Protein AF-A0A497J4L1-F1 (afdb_monomer_lite)

Foldseek 3Di:
DVVVCVVPVDDPVVVVVVVVVCVVVVNDDDDDPQDDDPDLVSLCPPCVLNVVLVVLLVLLVQLVCLVPPDDCDPPSVVSNVVSVVCLQQAQLQLLVLLLVPVDPVPDDPVRSRVRRRVSSVVVLVVQLVVQCPPPVHNDPVSSSVSSSVSSNVSNSSSSVVNVVVSNVSVD

pLDDT: mean 86.36, std 11.54, range [53.62, 97.81]

Radius of gyration: 21.19 Å; chains: 1; bounding box: 48×37×60 Å

Sequence (171 aa):
MERVRSRYKAEVEDIVEVIKSLEAEGKIDLCPPPINVSSYFQYLRLGSENGWFYLLTGMVLGTLLSIYMLPDFLPWVLIRWILGFVFVLYLPGFVIVEALFPERKELSGIERLALSLGLSLAIVPLLGLVLNYTPWGIRLTPVTITLSLTTLIIGLVATYRKYKVALMRTV

Secondary structure (DSSP, 8-state):
-HHHHHHH---HHHHHHHHHHHHHTTS---PPPP---SSHHHHHT-HHHHHHHHHHHHHHHHHHHHHHTS-SSTTHHHHHHHHHHHHHHTHHHHHHHHHH--STTSS-HHHHHHHHHHHHHHHHHHHHHHHHTSTT-S-HHHHHHHHHHHHHHHHHHHHHHHHHHHHHTT-

Structure (mmCIF, N/CA/C/O backbone):
data_AF-A0A497J4L1-F1
#
_entry.id   AF-A0A497J4L1-F1
#
loop_
_atom_site.group_PDB
_atom_site.id
_atom_site.type_symbol
_atom_site.label_atom_id
_atom_site.label_alt_id
_atom_site.label_comp_id
_atom_site.label_asym_id
_atom_site.label_entity_id
_atom_site.label_seq_id
_atom_site.pdbx_PDB_ins_code
_atom_site.Cartn_x
_atom_site.Cartn_y
_atom_site.Cartn_z
_atom_site.occupancy
_atom_site.B_iso_or_equiv
_atom_site.auth_seq_id
_atom_site.auth_comp_id
_atom_site.auth_asym_id
_atom_site.auth_atom_id
_atom_site.pdbx_PDB_model_num
ATOM 1 N N . MET A 1 1 ? -19.779 13.153 27.400 1.00 54.94 1 MET A N 1
ATOM 2 C CA . MET A 1 1 ? -18.997 14.134 28.184 1.00 54.94 1 MET A CA 1
ATOM 3 C C . MET A 1 1 ? -19.895 15.101 28.956 1.00 54.94 1 MET A C 1
ATOM 5 O O . MET A 1 1 ? -19.848 15.084 30.179 1.00 54.94 1 MET A O 1
ATOM 9 N N . GLU A 1 2 ? -20.776 15.871 28.303 1.00 56.50 2 GLU A N 1
ATOM 10 C CA . GLU A 1 2 ? -21.599 16.900 28.983 1.00 56.50 2 GLU A CA 1
ATOM 11 C C . GLU A 1 2 ? -22.529 16.363 30.084 1.00 56.50 2 GLU A C 1
ATOM 13 O O . GLU A 1 2 ? -22.620 16.962 31.153 1.00 56.50 2 GLU A O 1
ATOM 18 N N . ARG A 1 3 ? -23.141 15.187 29.885 1.00 58.78 3 ARG A N 1
ATOM 19 C CA . ARG A 1 3 ? -24.010 14.551 30.898 1.00 58.78 3 ARG A CA 1
ATOM 20 C C . ARG A 1 3 ? -23.272 14.080 32.161 1.00 58.78 3 ARG A C 1
ATOM 22 O O . ARG A 1 3 ? -23.886 14.001 33.217 1.00 58.78 3 ARG A O 1
ATOM 29 N N . VAL A 1 4 ? -21.979 13.756 32.067 1.00 60.31 4 VAL A N 1
ATOM 30 C CA . VAL A 1 4 ? -21.165 13.301 33.216 1.00 60.31 4 VAL A CA 1
ATOM 31 C C . VAL A 1 4 ? -20.563 14.504 33.942 1.00 60.31 4 VAL A C 1
ATOM 33 O O . VAL A 1 4 ? -20.621 14.578 35.168 1.00 60.31 4 VAL A O 1
ATOM 36 N N . ARG A 1 5 ? -20.101 15.503 33.177 1.00 53.62 5 ARG A N 1
ATOM 37 C CA . ARG A 1 5 ? -19.576 16.778 33.683 1.00 53.62 5 ARG A CA 1
ATOM 38 C C . ARG A 1 5 ? -20.578 17.505 34.583 1.00 53.62 5 ARG A C 1
ATOM 40 O O . ARG A 1 5 ? -20.208 17.970 35.655 1.00 53.62 5 ARG A O 1
ATOM 47 N N . SER A 1 6 ? -21.856 17.553 34.191 1.00 60.00 6 SER A N 1
ATOM 48 C CA . SER A 1 6 ? -22.896 18.208 35.002 1.00 60.00 6 SER A CA 1
ATOM 49 C C . SER A 1 6 ? -23.233 17.438 36.286 1.00 60.00 6 SER A C 1
ATOM 51 O O . SER A 1 6 ? -23.713 18.042 37.242 1.00 60.00 6 SER A O 1
ATOM 53 N N . ARG A 1 7 ? -23.005 16.118 36.309 1.00 60.50 7 ARG A N 1
ATOM 54 C CA . ARG A 1 7 ? -23.395 15.237 37.418 1.00 60.50 7 ARG A CA 1
ATOM 55 C C . ARG A 1 7 ? -22.315 15.113 38.493 1.00 60.50 7 ARG A C 1
ATOM 57 O O . ARG A 1 7 ? -22.664 14.922 39.651 1.00 60.50 7 ARG A O 1
ATOM 64 N N . TYR A 1 8 ? -21.041 15.255 38.122 1.00 63.22 8 TYR A N 1
ATOM 65 C CA . TYR A 1 8 ? -19.903 15.078 39.034 1.00 63.22 8 TYR A CA 1
ATOM 66 C C . TYR A 1 8 ? -19.008 16.315 39.210 1.00 63.22 8 TYR A C 1
ATOM 68 O O . TYR A 1 8 ? -18.099 16.260 40.028 1.00 63.22 8 TYR A O 1
ATOM 76 N N . LYS A 1 9 ? -19.249 17.431 38.493 1.00 62.34 9 LYS A N 1
ATOM 77 C CA . LYS A 1 9 ? -18.414 18.657 38.549 1.00 62.34 9 LYS A CA 1
ATOM 78 C C . LYS A 1 9 ? -16.900 18.401 38.372 1.00 62.34 9 LYS A C 1
ATOM 80 O O . LYS A 1 9 ? -16.092 19.204 38.817 1.00 62.34 9 LYS A O 1
ATOM 85 N N . ALA A 1 10 ? -16.524 17.304 37.723 1.00 63.09 10 ALA A N 1
ATOM 86 C CA . ALA A 1 10 ? -15.130 16.963 37.466 1.00 63.09 10 ALA A CA 1
ATOM 87 C C . ALA A 1 10 ? -14.586 17.753 36.267 1.00 63.09 10 ALA A C 1
ATOM 89 O O . ALA A 1 10 ? -15.338 18.063 35.326 1.00 63.09 10 ALA A O 1
ATOM 90 N N . GLU A 1 11 ? -13.292 18.072 36.295 1.00 73.88 11 GLU A N 1
ATOM 91 C CA . GLU A 1 11 ? -12.612 18.652 35.142 1.00 73.88 11 GLU A CA 1
ATOM 92 C C . GLU A 1 11 ? -12.505 17.622 34.012 1.00 73.88 11 GLU A C 1
ATOM 94 O O . GLU A 1 11 ? -12.622 16.410 34.205 1.00 73.88 11 GLU A O 1
ATOM 99 N N . VAL A 1 12 ? -12.365 18.109 32.778 1.00 68.44 12 VAL A N 1
ATOM 100 C CA . VAL A 1 12 ? -12.345 17.232 31.596 1.00 68.44 12 VAL A CA 1
ATOM 101 C C . VAL A 1 12 ? -11.139 16.288 31.645 1.00 68.44 12 VAL A C 1
ATOM 103 O O . VAL A 1 12 ? -11.255 15.154 31.186 1.00 68.44 12 VAL A O 1
ATOM 106 N N . GLU A 1 13 ? -10.027 16.719 32.242 1.00 73.81 13 GLU A N 1
ATOM 107 C CA . GLU A 1 13 ? -8.826 15.901 32.433 1.00 73.81 13 GLU A CA 1
ATOM 108 C C . GLU A 1 13 ? -9.054 14.732 33.393 1.00 73.81 13 GLU A C 1
ATOM 110 O O . GLU A 1 13 ? -8.779 13.598 33.001 1.00 73.81 13 GLU A O 1
ATOM 115 N N . ASP A 1 14 ? -9.685 14.960 34.549 1.00 77.00 14 ASP A N 1
ATOM 116 C CA . ASP A 1 14 ? -10.025 13.889 35.500 1.00 77.00 14 ASP A CA 1
ATOM 117 C C . ASP A 1 14 ? -10.918 12.820 34.852 1.00 77.00 14 ASP A C 1
ATOM 119 O O . ASP A 1 14 ? -10.740 11.616 35.041 1.00 77.00 14 ASP A O 1
ATOM 123 N N . ILE A 1 15 ? -11.887 13.249 34.034 1.00 76.88 15 ILE A N 1
ATOM 124 C CA . ILE A 1 15 ? -12.789 12.334 33.322 1.00 76.88 15 ILE A CA 1
ATOM 125 C C . ILE A 1 15 ? -12.016 11.514 32.283 1.00 76.88 15 ILE A C 1
ATOM 127 O O . ILE A 1 15 ? -12.288 10.325 32.116 1.00 76.88 15 ILE A O 1
ATOM 131 N N . VAL A 1 16 ? -11.066 12.125 31.573 1.00 77.88 16 VAL A N 1
ATOM 132 C CA . VAL A 1 16 ? -10.242 11.427 30.577 1.00 77.88 16 VAL A CA 1
ATOM 133 C C . VAL A 1 16 ? -9.310 10.423 31.250 1.00 77.88 16 VAL A C 1
ATOM 135 O O . VAL A 1 16 ? -9.138 9.324 30.725 1.00 77.88 16 VAL A O 1
ATOM 138 N N . GLU A 1 17 ? -8.743 10.759 32.405 1.00 81.38 17 GLU A N 1
ATOM 139 C CA . GLU A 1 17 ? -7.867 9.862 33.158 1.00 81.38 17 GLU A CA 1
ATOM 140 C C . GLU A 1 17 ? -8.629 8.648 33.704 1.00 81.38 17 GLU A C 1
ATOM 142 O O . GLU A 1 17 ? -8.186 7.514 33.521 1.00 81.38 17 GLU A O 1
ATOM 147 N N . VAL A 1 18 ? -9.833 8.858 34.246 1.00 81.25 18 VAL A N 1
ATOM 148 C CA . VAL A 1 18 ? -10.712 7.769 34.707 1.00 81.25 18 VAL A CA 1
ATOM 149 C C . VAL A 1 18 ? -11.191 6.895 33.548 1.00 81.25 18 VAL A C 1
ATOM 151 O O . VAL A 1 18 ? -11.265 5.676 33.670 1.00 81.25 18 VAL A O 1
ATOM 154 N N . ILE A 1 19 ? -11.511 7.483 32.395 1.00 81.06 19 ILE A N 1
ATOM 155 C CA . ILE A 1 19 ? -11.880 6.695 31.212 1.00 81.06 19 ILE A CA 1
ATOM 156 C C . ILE A 1 19 ? -10.686 5.857 30.734 1.00 81.06 19 ILE A C 1
ATOM 158 O O . ILE A 1 19 ? -10.859 4.683 30.418 1.00 81.06 19 ILE A O 1
ATOM 162 N N . LYS A 1 20 ? -9.473 6.419 30.721 1.00 78.31 20 LYS A N 1
ATOM 163 C CA . LYS A 1 20 ? -8.263 5.676 30.343 1.00 78.31 20 LYS A CA 1
ATOM 164 C C . LYS A 1 20 ? -7.951 4.539 31.314 1.00 78.31 20 LYS A C 1
ATOM 166 O O . LYS A 1 20 ? -7.581 3.462 30.856 1.00 78.31 20 LYS A O 1
ATOM 171 N N . SER A 1 21 ? -8.110 4.747 32.623 1.00 80.06 21 SER A N 1
ATOM 172 C CA . SER A 1 21 ? -7.894 3.681 33.609 1.00 80.06 21 SER A CA 1
ATOM 173 C C . SER A 1 21 ? -8.941 2.573 33.484 1.00 80.06 21 SER A C 1
ATOM 175 O O . SER A 1 21 ? -8.592 1.398 33.514 1.00 80.06 21 SER A O 1
ATOM 177 N N . LEU A 1 22 ? -10.206 2.920 33.231 1.00 80.50 22 LEU A N 1
ATOM 178 C CA . LEU A 1 22 ? -11.274 1.943 33.008 1.00 80.50 22 LEU A CA 1
ATOM 179 C C . LEU A 1 22 ? -11.121 1.164 31.689 1.00 80.50 22 LEU A C 1
ATOM 181 O O . LEU A 1 22 ? -11.496 -0.009 31.641 1.00 80.50 22 LEU A O 1
ATOM 185 N N . GLU A 1 23 ? -10.581 1.785 30.633 1.00 77.88 23 GLU A N 1
ATOM 186 C CA . GLU A 1 23 ? -10.217 1.085 29.390 1.00 77.88 23 GLU A CA 1
ATOM 187 C C . GLU A 1 23 ? -9.026 0.143 29.628 1.00 77.88 23 GLU A C 1
ATOM 189 O O . GLU A 1 23 ? -9.068 -1.011 29.208 1.00 77.88 23 GLU A O 1
ATOM 194 N N . ALA A 1 24 ? -8.004 0.584 30.373 1.00 77.69 24 ALA A N 1
ATOM 195 C CA . ALA A 1 24 ? -6.857 -0.252 30.740 1.00 77.69 24 ALA A CA 1
ATOM 196 C C . ALA A 1 24 ? -7.248 -1.453 31.625 1.00 77.69 24 ALA A C 1
ATOM 198 O O . ALA A 1 24 ? -6.661 -2.527 31.505 1.00 77.69 24 ALA A O 1
ATOM 199 N N . GLU A 1 25 ? -8.264 -1.296 32.477 1.00 83.06 25 GLU A N 1
ATOM 200 C CA . GLU A 1 25 ? -8.858 -2.372 33.283 1.00 83.06 25 GLU A CA 1
ATOM 201 C C . GLU A 1 25 ? -9.803 -3.293 32.483 1.00 83.06 25 GLU A C 1
ATOM 203 O O . GLU A 1 25 ? -10.327 -4.259 33.039 1.00 83.06 25 GLU A O 1
ATOM 208 N N . GLY A 1 26 ? -10.058 -3.004 31.200 1.00 76.38 26 GLY A N 1
ATOM 209 C CA . GLY A 1 26 ? -10.950 -3.788 30.338 1.00 76.38 26 GLY A CA 1
ATOM 210 C C . GLY A 1 26 ? -12.438 -3.679 30.697 1.00 76.38 26 GLY A C 1
ATOM 211 O O . GLY A 1 26 ? -13.239 -4.505 30.265 1.00 76.38 26 GLY A O 1
ATOM 212 N N . LYS A 1 27 ? -12.827 -2.680 31.503 1.00 75.19 27 LYS A N 1
ATOM 213 C CA . LYS A 1 27 ? -14.215 -2.487 31.965 1.00 75.19 27 LYS A CA 1
ATOM 214 C C . LYS A 1 27 ? -15.083 -1.730 30.964 1.00 75.19 27 LYS A C 1
ATOM 216 O O . LYS A 1 27 ? -16.307 -1.840 31.023 1.00 75.19 27 LYS A O 1
ATOM 221 N N . ILE A 1 28 ? -14.470 -0.950 30.076 1.00 74.19 28 ILE A N 1
ATOM 222 C CA . ILE A 1 28 ? -15.152 -0.205 29.016 1.00 74.19 28 ILE A CA 1
ATOM 223 C C . ILE A 1 28 ? -14.398 -0.365 27.698 1.00 74.19 28 ILE A C 1
ATOM 225 O O . ILE A 1 28 ? -13.175 -0.264 27.672 1.00 74.19 28 ILE A O 1
ATOM 229 N N . ASP A 1 29 ? -15.131 -0.574 26.605 1.00 65.62 29 ASP A N 1
ATOM 230 C CA . ASP A 1 29 ? -14.568 -0.538 25.257 1.00 65.62 29 ASP A CA 1
ATOM 231 C C . ASP A 1 29 ? -15.061 0.730 24.554 1.00 65.62 29 ASP A C 1
ATOM 233 O O . ASP A 1 29 ? -16.260 0.925 24.327 1.00 65.62 29 ASP A O 1
ATOM 237 N N . LEU A 1 30 ? -14.140 1.655 24.280 1.00 65.56 30 LEU A N 1
ATOM 238 C CA . LEU A 1 30 ? -14.470 2.902 23.600 1.00 65.56 30 LEU A CA 1
ATOM 239 C C . LEU A 1 30 ? -14.745 2.619 22.121 1.00 65.56 30 LEU A C 1
ATOM 241 O O . LEU A 1 30 ? -13.824 2.540 21.302 1.00 65.56 30 LEU A O 1
ATOM 245 N N . CYS A 1 31 ? -16.025 2.490 21.775 1.00 61.47 31 CYS A N 1
ATOM 246 C CA . CYS A 1 31 ? -16.457 2.449 20.386 1.00 61.47 31 CYS A CA 1
ATOM 247 C C . CYS A 1 31 ? -16.245 3.828 19.734 1.00 61.47 31 CYS A C 1
ATOM 249 O O . CYS A 1 31 ? -16.737 4.834 20.259 1.00 61.47 31 CYS A O 1
ATOM 251 N N . PRO A 1 32 ? -15.549 3.913 18.584 1.00 64.94 32 PRO A N 1
ATOM 252 C CA . PRO A 1 32 ? -15.525 5.143 17.804 1.00 64.94 32 PRO A CA 1
ATOM 253 C C . PRO A 1 32 ? -16.954 5.527 17.385 1.00 64.94 32 PRO A C 1
ATOM 255 O O . PRO A 1 32 ? -17.818 4.651 17.281 1.00 64.94 32 PRO A O 1
ATOM 258 N N . PRO A 1 33 ? -17.225 6.824 17.151 1.00 64.88 33 PRO A N 1
ATOM 259 C CA . PRO A 1 33 ? -18.563 7.288 16.810 1.00 64.88 33 PRO A CA 1
ATOM 260 C C . PRO A 1 33 ? -19.103 6.557 15.567 1.00 64.88 33 PRO A C 1
ATOM 262 O O . PRO A 1 33 ? -18.342 6.317 14.624 1.00 64.88 33 PRO A O 1
ATOM 265 N N . PRO A 1 34 ? -20.403 6.205 15.545 1.00 64.88 34 PRO A N 1
ATOM 266 C CA . PRO A 1 34 ? -21.000 5.474 14.436 1.00 64.88 34 PRO A CA 1
ATOM 267 C C . PRO A 1 34 ? -20.877 6.284 13.141 1.00 64.88 34 PRO A C 1
ATOM 269 O O . PRO A 1 34 ? -21.295 7.441 13.065 1.00 64.88 34 PRO A O 1
ATOM 272 N N . ILE A 1 35 ? -20.287 5.671 12.114 1.00 68.25 35 ILE A N 1
ATOM 273 C CA . ILE A 1 35 ? -20.092 6.300 10.808 1.00 68.25 35 ILE A CA 1
ATOM 274 C C . ILE A 1 35 ? -21.383 6.125 10.004 1.00 68.25 35 ILE A C 1
ATOM 276 O O . ILE A 1 35 ? -21.720 5.018 9.594 1.00 68.25 35 ILE A O 1
ATOM 280 N N . ASN A 1 36 ? -22.102 7.219 9.749 1.00 69.44 36 ASN A N 1
ATOM 281 C CA . ASN A 1 36 ? -23.311 7.194 8.926 1.00 69.44 36 ASN A CA 1
ATOM 282 C C . ASN A 1 36 ? -22.942 7.243 7.430 1.00 69.44 36 ASN A C 1
ATOM 284 O O . ASN A 1 36 ? -22.757 8.318 6.858 1.00 69.44 36 ASN A O 1
ATOM 288 N N . VAL A 1 37 ? -22.784 6.071 6.809 1.00 75.25 37 VAL A N 1
ATOM 289 C CA . VAL A 1 37 ? -22.496 5.914 5.373 1.00 75.25 37 VAL A CA 1
ATOM 290 C C . VAL A 1 37 ? -23.505 4.967 4.728 1.00 75.25 37 VAL A C 1
ATOM 292 O O . VAL A 1 37 ? -23.642 3.819 5.140 1.00 75.25 37 VAL A O 1
ATOM 295 N N . SER A 1 38 ? -24.185 5.421 3.672 1.00 74.06 38 SER A N 1
ATOM 296 C CA . SER A 1 38 ? -25.196 4.619 2.964 1.00 74.06 38 SER A CA 1
ATOM 297 C C . SER A 1 38 ? -24.614 3.778 1.822 1.00 74.06 38 SER A C 1
ATOM 299 O O . SER A 1 38 ? -25.270 2.866 1.326 1.00 74.06 38 SER A O 1
ATOM 301 N N . SER A 1 39 ? -23.379 4.064 1.393 1.00 81.94 39 SER A N 1
ATOM 302 C CA . SER A 1 39 ? -22.724 3.383 0.272 1.00 81.94 39 SER A CA 1
ATOM 303 C C . SER A 1 39 ? -21.201 3.318 0.427 1.00 81.94 39 SER A C 1
ATOM 305 O O . SER A 1 39 ? -20.577 4.219 0.992 1.00 81.94 39 SER A O 1
ATOM 307 N N . TYR A 1 40 ? -20.583 2.282 -0.149 1.00 82.50 40 TYR A N 1
ATOM 308 C CA . TYR A 1 40 ? -19.128 2.088 -0.163 1.00 82.50 40 TYR A CA 1
ATOM 309 C C . TYR A 1 40 ? -18.370 3.275 -0.780 1.00 82.50 40 TYR A C 1
ATOM 311 O O . TYR A 1 40 ? -17.336 3.688 -0.264 1.00 82.50 40 TYR A O 1
ATOM 319 N N . PHE A 1 41 ? -18.895 3.883 -1.848 1.00 81.69 41 PHE A N 1
ATOM 320 C CA . PHE A 1 41 ? -18.252 5.047 -2.473 1.00 81.69 41 PHE A CA 1
ATOM 321 C C . PHE A 1 41 ? -18.236 6.276 -1.557 1.00 81.69 41 PHE A C 1
ATOM 323 O O . PHE A 1 41 ? -17.282 7.055 -1.583 1.00 81.69 41 PHE A O 1
ATOM 330 N N . GLN A 1 42 ? -19.272 6.441 -0.730 1.00 83.00 42 GLN A N 1
ATOM 331 C CA . GLN A 1 42 ? -19.324 7.510 0.265 1.00 83.00 42 GLN A CA 1
ATOM 332 C C . GLN A 1 42 ? -18.310 7.255 1.382 1.00 83.00 42 GLN A C 1
ATOM 334 O O . GLN A 1 42 ? -17.617 8.182 1.795 1.00 83.00 42 GLN A O 1
ATOM 339 N N . TYR A 1 43 ? -18.163 5.995 1.802 1.00 83.31 43 TYR A N 1
ATOM 340 C CA . TYR A 1 43 ? -17.114 5.593 2.733 1.00 83.31 43 TYR A CA 1
ATOM 341 C C . TYR A 1 43 ? -15.723 5.881 2.161 1.00 83.31 43 TYR A C 1
ATOM 343 O O . TYR A 1 43 ? -14.918 6.521 2.827 1.00 83.31 43 TYR A O 1
ATOM 351 N N . LEU A 1 44 ? -15.448 5.505 0.908 1.00 83.19 44 LEU A N 1
ATOM 352 C CA . LEU A 1 44 ? -14.136 5.719 0.289 1.00 83.19 44 LEU A CA 1
ATOM 353 C C . LEU A 1 44 ? -13.757 7.210 0.222 1.00 83.19 44 LEU A C 1
ATOM 355 O O . LEU A 1 44 ? -12.605 7.561 0.468 1.00 83.19 44 LEU A O 1
ATOM 359 N N . ARG A 1 45 ? -14.72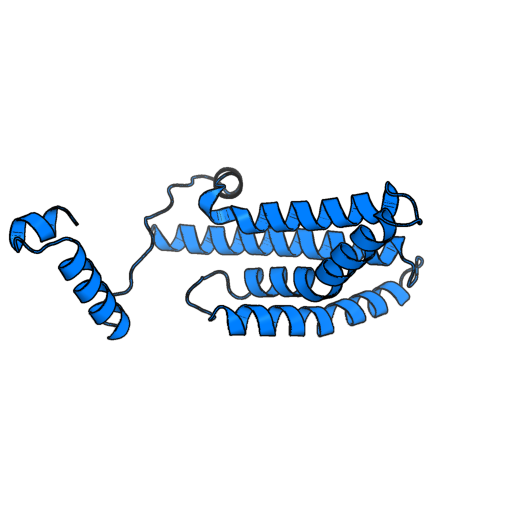3 8.102 -0.041 1.00 83.62 45 ARG A N 1
ATOM 360 C CA . ARG A 1 45 ? -14.517 9.565 -0.028 1.00 83.62 45 ARG A CA 1
ATOM 361 C C . ARG A 1 45 ? -14.306 10.155 1.366 1.00 83.62 45 ARG A C 1
ATOM 363 O O . ARG A 1 45 ? -13.900 11.311 1.470 1.00 83.62 45 ARG A O 1
ATOM 370 N N . LEU A 1 46 ? -14.560 9.394 2.427 1.00 81.06 46 LEU A N 1
ATOM 371 C CA . LEU A 1 46 ? -14.328 9.833 3.794 1.00 81.06 46 LEU A CA 1
ATOM 372 C C . LEU A 1 46 ? -12.817 9.874 4.070 1.00 81.06 46 LEU A C 1
ATOM 374 O O . LEU A 1 46 ? -12.196 8.882 4.457 1.00 81.06 46 LEU A O 1
ATOM 378 N N . GLY A 1 47 ? -12.214 11.040 3.833 1.00 71.56 47 GLY A N 1
ATOM 379 C CA . GLY A 1 47 ? -10.768 11.242 3.950 1.00 71.56 47 GLY A CA 1
ATOM 380 C C . GLY A 1 47 ? -10.213 10.998 5.357 1.00 71.56 47 GLY A C 1
ATOM 381 O O . GLY A 1 47 ? -9.053 10.612 5.480 1.00 71.56 47 GLY A O 1
ATOM 382 N N . SER A 1 48 ? -11.033 11.153 6.404 1.00 72.75 48 SER A N 1
ATOM 383 C CA . SER A 1 48 ? -10.616 10.921 7.794 1.00 72.75 48 SER A CA 1
ATOM 384 C C . SER A 1 48 ? -10.233 9.463 8.064 1.00 72.75 48 SER A C 1
ATOM 386 O O . SER A 1 48 ? -9.232 9.208 8.726 1.00 72.75 48 SER A O 1
ATOM 388 N N . GLU A 1 49 ? -10.984 8.506 7.511 1.00 78.69 49 GLU A N 1
ATOM 389 C CA . GLU A 1 49 ? -10.736 7.071 7.714 1.00 78.69 49 GLU A CA 1
ATOM 390 C C . GLU A 1 49 ? -9.850 6.470 6.619 1.00 78.69 49 GLU A C 1
ATOM 392 O O . GLU A 1 49 ? -9.022 5.599 6.890 1.00 78.69 49 GLU A O 1
ATOM 397 N N . ASN A 1 50 ? -9.982 6.952 5.379 1.00 86.75 50 ASN A N 1
ATOM 398 C CA . ASN A 1 50 ? -9.318 6.366 4.212 1.00 86.75 50 ASN A CA 1
ATOM 399 C C . ASN A 1 50 ? -8.060 7.118 3.754 1.00 86.75 50 ASN A C 1
ATOM 401 O O . ASN A 1 50 ? -7.511 6.803 2.699 1.00 86.75 50 ASN A O 1
ATOM 405 N N . GLY A 1 51 ? -7.545 8.058 4.554 1.00 88.62 51 GLY A N 1
ATOM 406 C CA . GLY A 1 51 ? -6.299 8.779 4.258 1.00 88.62 51 GLY A CA 1
ATOM 407 C C . GLY A 1 51 ? -5.114 7.854 3.954 1.00 88.62 51 GLY A C 1
ATOM 408 O O . GLY A 1 51 ? -4.352 8.109 3.025 1.00 88.62 51 GLY A O 1
ATOM 409 N N . TRP A 1 52 ? -5.008 6.722 4.658 1.00 91.31 52 TRP A N 1
ATOM 410 C CA . TRP A 1 52 ? -3.966 5.715 4.421 1.00 91.31 52 TRP A CA 1
ATOM 411 C C . TRP A 1 52 ? -4.018 5.125 2.998 1.00 91.31 52 TRP A C 1
ATOM 413 O O . TRP A 1 52 ? -2.972 4.896 2.396 1.00 91.31 52 TRP A O 1
ATOM 423 N N . PHE A 1 53 ? -5.215 4.926 2.433 1.00 93.88 53 PHE A N 1
ATOM 424 C CA . PHE A 1 53 ? -5.399 4.384 1.083 1.00 93.88 53 PHE A CA 1
ATOM 425 C C . PHE A 1 53 ? -5.036 5.415 0.007 1.00 93.88 53 PHE A C 1
ATOM 427 O O . PHE A 1 53 ? -4.436 5.073 -1.014 1.00 93.88 53 PHE A O 1
ATOM 434 N N . TYR A 1 54 ? -5.335 6.695 0.247 1.00 93.94 54 TYR A N 1
ATOM 435 C CA . TYR A 1 54 ? -4.907 7.777 -0.641 1.00 93.94 54 TYR A CA 1
ATOM 436 C C . TYR A 1 54 ? -3.389 7.971 -0.615 1.00 93.94 54 TYR A C 1
ATOM 438 O O . TYR A 1 54 ? -2.787 8.119 -1.676 1.00 93.94 54 TYR A O 1
ATOM 446 N N . LEU A 1 55 ? -2.760 7.901 0.565 1.00 94.94 55 LEU A N 1
ATOM 447 C CA . LEU A 1 55 ? -1.298 7.931 0.690 1.00 94.94 55 LEU A CA 1
ATOM 448 C C . LEU A 1 55 ? -0.653 6.754 -0.040 1.00 94.94 55 LEU A C 1
ATOM 450 O O . LEU A 1 55 ? 0.290 6.951 -0.802 1.00 94.94 55 LEU A O 1
ATOM 454 N N . LEU A 1 56 ? -1.202 5.551 0.131 1.00 95.88 56 LEU A N 1
ATOM 455 C CA . LEU A 1 56 ? -0.773 4.367 -0.601 1.00 95.88 56 LEU A CA 1
ATOM 456 C C . LEU A 1 56 ? -0.864 4.578 -2.114 1.00 95.88 56 LEU A C 1
ATOM 458 O O . LEU A 1 56 ? 0.119 4.390 -2.825 1.00 95.88 56 LEU A O 1
ATOM 462 N N . THR A 1 57 ? -2.025 5.010 -2.604 1.00 95.56 57 THR A N 1
ATOM 463 C CA . THR A 1 57 ? -2.245 5.266 -4.032 1.00 95.56 57 THR A CA 1
ATOM 464 C C . THR A 1 57 ? -1.268 6.321 -4.552 1.00 95.56 57 THR A C 1
ATOM 466 O O . THR A 1 57 ? -0.662 6.130 -5.604 1.00 95.56 57 THR A O 1
ATOM 469 N N . GLY A 1 58 ? -1.039 7.390 -3.786 1.00 96.56 58 GLY A N 1
ATOM 470 C CA . GLY A 1 58 ? -0.048 8.420 -4.089 1.00 96.56 58 GLY A CA 1
ATOM 471 C C . GLY A 1 58 ? 1.380 7.875 -4.164 1.00 96.56 58 GLY A C 1
ATOM 472 O O . GLY A 1 58 ? 2.101 8.216 -5.096 1.00 96.56 58 GLY A O 1
ATOM 473 N N . MET A 1 59 ? 1.782 6.982 -3.254 1.00 96.50 59 MET A N 1
ATOM 474 C CA . MET A 1 59 ? 3.098 6.332 -3.299 1.00 96.50 59 MET A CA 1
ATOM 475 C C . MET A 1 59 ? 3.248 5.402 -4.508 1.00 96.50 59 MET A C 1
ATOM 477 O O . MET A 1 59 ? 4.288 5.425 -5.166 1.00 96.50 59 MET A O 1
ATOM 481 N N . VAL A 1 60 ? 2.217 4.617 -4.842 1.00 96.88 60 VAL A N 1
ATOM 482 C CA . VAL A 1 60 ? 2.224 3.748 -6.032 1.00 96.88 60 VAL A CA 1
ATOM 483 C C . VAL A 1 60 ? 2.352 4.591 -7.303 1.00 96.88 60 VAL A C 1
ATOM 485 O O . VAL A 1 60 ? 3.233 4.337 -8.123 1.00 96.88 60 VAL A O 1
ATOM 488 N N . LEU A 1 61 ? 1.525 5.631 -7.445 1.00 96.81 61 LEU A N 1
ATOM 489 C CA . LEU A 1 61 ? 1.572 6.542 -8.590 1.00 96.81 61 LEU A CA 1
ATOM 490 C C . LEU A 1 61 ? 2.894 7.308 -8.659 1.00 96.81 61 LEU A C 1
ATOM 492 O O . LEU A 1 61 ? 3.470 7.411 -9.735 1.00 96.81 61 LEU A O 1
ATOM 496 N N . GLY A 1 62 ? 3.408 7.791 -7.526 1.00 96.06 62 GLY A N 1
ATOM 497 C CA . GLY A 1 62 ? 4.705 8.460 -7.446 1.00 96.06 62 GLY A CA 1
ATOM 498 C C . GLY A 1 62 ? 5.849 7.541 -7.871 1.00 96.06 62 GLY A C 1
ATOM 499 O O . GLY A 1 62 ? 6.730 7.962 -8.616 1.00 96.06 62 GLY A O 1
ATOM 500 N N . THR A 1 63 ? 5.798 6.264 -7.482 1.00 95.25 63 THR A N 1
ATOM 501 C CA . THR A 1 63 ? 6.780 5.256 -7.904 1.00 95.25 63 THR A CA 1
ATOM 502 C C . THR A 1 63 ? 6.706 5.024 -9.412 1.00 95.25 63 THR A C 1
ATOM 504 O O . THR A 1 63 ? 7.732 5.095 -10.086 1.00 95.25 63 THR A O 1
ATOM 507 N N . LEU A 1 64 ? 5.506 4.831 -9.968 1.00 96.00 64 LEU A N 1
ATOM 508 C CA . LEU A 1 64 ? 5.306 4.671 -11.413 1.00 96.00 64 LEU A CA 1
ATOM 509 C C . LEU A 1 64 ? 5.791 5.901 -12.192 1.00 96.00 64 LEU A C 1
ATOM 511 O O . LEU A 1 64 ? 6.553 5.765 -13.147 1.00 96.00 64 LEU A O 1
ATOM 515 N N . LEU A 1 65 ? 5.413 7.101 -11.750 1.00 95.38 65 LEU A N 1
ATOM 516 C CA . LEU A 1 65 ? 5.846 8.357 -12.355 1.00 95.38 65 LEU A CA 1
ATOM 517 C C . LEU A 1 65 ? 7.373 8.489 -12.309 1.00 95.38 65 LEU A C 1
ATOM 519 O O . LEU A 1 65 ? 7.988 8.854 -13.307 1.00 95.38 65 LEU A O 1
ATOM 523 N N . SER A 1 66 ? 7.994 8.119 -11.185 1.00 93.88 66 SER A N 1
ATOM 524 C CA . SER A 1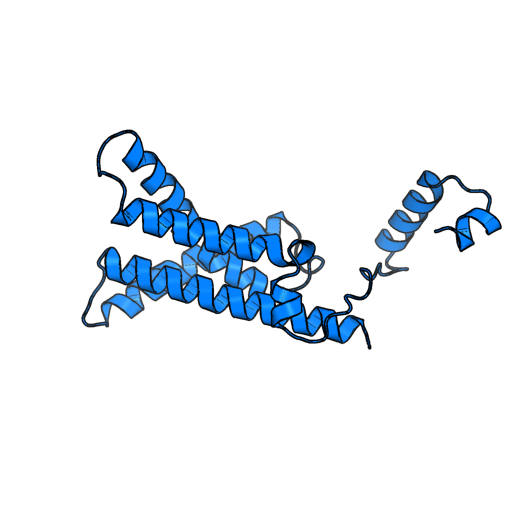 66 ? 9.451 8.159 -11.035 1.00 93.88 66 SER A CA 1
ATOM 525 C C . SER A 1 66 ? 10.182 7.188 -11.963 1.00 93.88 66 SER A C 1
ATOM 527 O O . SER A 1 66 ? 11.297 7.470 -12.382 1.00 93.88 66 SER A O 1
ATOM 529 N N . ILE A 1 67 ? 9.565 6.052 -12.297 1.00 93.06 67 ILE A N 1
ATOM 530 C CA . ILE A 1 67 ? 10.163 5.035 -13.167 1.00 93.06 67 ILE A CA 1
ATOM 531 C C . ILE A 1 67 ? 10.020 5.417 -14.642 1.00 93.06 67 ILE A C 1
ATOM 533 O O . ILE A 1 67 ? 10.955 5.200 -15.405 1.00 93.06 67 ILE A O 1
ATOM 537 N N . TYR A 1 68 ? 8.866 5.959 -15.044 1.00 93.94 68 TYR A N 1
ATOM 538 C CA . TYR A 1 68 ? 8.549 6.169 -16.461 1.00 93.94 68 TYR A CA 1
ATOM 539 C C . TYR A 1 68 ? 8.769 7.598 -16.962 1.00 93.94 68 TYR A C 1
ATOM 541 O O . TYR A 1 68 ? 8.945 7.777 -18.164 1.00 93.94 68 TYR A O 1
ATOM 549 N N . MET A 1 69 ? 8.729 8.608 -16.088 1.00 93.44 69 MET A N 1
ATOM 550 C CA . MET A 1 69 ? 8.809 10.018 -16.497 1.00 93.44 69 MET A CA 1
ATOM 551 C C . MET A 1 69 ? 10.117 10.700 -16.095 1.00 93.44 69 MET A C 1
ATOM 553 O O . MET A 1 69 ? 10.501 11.677 -16.736 1.00 93.44 69 MET A O 1
ATOM 557 N N . LEU A 1 70 ? 10.785 10.246 -15.027 1.00 91.44 70 LEU A N 1
ATOM 558 C CA . LEU A 1 70 ? 11.997 10.910 -14.548 1.00 91.44 70 LEU A CA 1
ATOM 559 C C . LEU A 1 70 ? 13.257 10.433 -15.288 1.00 91.44 70 LEU A C 1
ATOM 561 O O . LEU A 1 70 ? 13.353 9.257 -15.638 1.00 91.44 70 LEU A O 1
ATOM 565 N N . PRO A 1 71 ? 14.254 11.317 -15.477 1.00 90.50 71 PRO A N 1
ATOM 566 C CA . PRO A 1 71 ? 15.532 10.941 -16.071 1.00 90.50 71 PRO A CA 1
ATOM 567 C C . PRO A 1 71 ? 16.384 10.034 -15.171 1.00 90.50 71 PRO A C 1
ATOM 569 O O . PRO A 1 71 ? 16.355 10.140 -13.946 1.00 90.50 71 PRO A O 1
ATOM 572 N N . ASP A 1 72 ? 17.248 9.226 -15.789 1.00 88.94 72 ASP A N 1
ATOM 573 C CA . ASP A 1 72 ? 18.141 8.268 -15.114 1.00 88.94 72 ASP A CA 1
ATOM 574 C C . ASP A 1 72 ? 19.430 8.876 -14.505 1.00 88.94 72 ASP A C 1
ATOM 576 O O . ASP A 1 72 ? 20.373 8.149 -14.196 1.00 88.94 72 ASP A O 1
ATOM 580 N N . PHE A 1 73 ? 19.506 10.196 -14.299 1.00 91.06 73 PHE A N 1
ATOM 581 C CA . PHE A 1 73 ? 20.694 10.870 -13.747 1.00 91.06 73 PHE A CA 1
ATOM 582 C C . PHE A 1 73 ? 20.427 11.563 -12.400 1.00 91.06 73 PHE A C 1
ATOM 584 O O . PHE A 1 73 ? 19.288 11.742 -11.964 1.00 91.06 73 PHE A O 1
ATOM 591 N N . LEU A 1 74 ? 21.502 11.936 -11.701 1.00 90.50 74 LEU A N 1
ATOM 592 C CA . LEU A 1 74 ? 21.435 12.572 -10.383 1.00 90.50 74 LEU A CA 1
ATOM 593 C C . LEU A 1 74 ? 20.864 14.004 -10.483 1.00 90.50 74 LEU A C 1
ATOM 595 O O . LEU A 1 74 ? 21.306 14.748 -11.357 1.00 90.50 74 LEU A O 1
ATOM 599 N N . PRO A 1 75 ? 19.930 14.436 -9.608 1.00 89.38 75 PRO A N 1
ATOM 600 C CA . PRO A 1 75 ? 19.448 13.786 -8.378 1.00 89.38 75 PRO A CA 1
ATOM 601 C C . PRO A 1 75 ? 18.208 12.888 -8.536 1.00 89.38 75 PRO A C 1
ATOM 603 O O . PRO A 1 75 ? 17.841 12.196 -7.588 1.00 89.38 75 PRO A O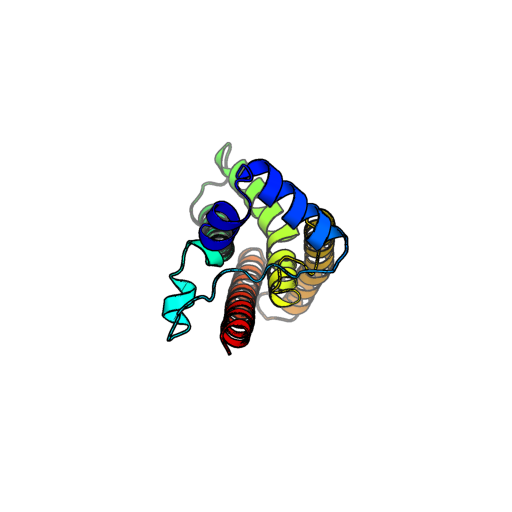 1
ATOM 606 N N . TRP A 1 76 ? 17.565 12.867 -9.704 1.00 90.69 76 TRP A N 1
ATOM 607 C CA . TRP A 1 76 ? 16.276 12.195 -9.931 1.00 90.69 76 TRP A CA 1
ATOM 608 C C . TRP A 1 76 ? 16.311 10.688 -9.663 1.00 90.69 76 TRP A C 1
ATOM 610 O O . TRP A 1 76 ? 15.366 10.130 -9.103 1.00 90.69 76 TRP A O 1
ATOM 620 N N . VAL A 1 77 ? 17.436 10.039 -9.968 1.00 91.38 77 VAL A N 1
ATOM 621 C CA . VAL A 1 77 ? 17.628 8.606 -9.705 1.00 91.38 77 VAL A CA 1
ATOM 622 C C . VAL A 1 77 ? 17.516 8.243 -8.214 1.00 91.38 77 VAL A C 1
ATOM 624 O O . VAL A 1 77 ? 17.031 7.159 -7.890 1.00 91.38 77 VAL A O 1
ATOM 627 N N . LEU A 1 78 ? 17.875 9.154 -7.297 1.00 93.56 78 LEU A N 1
ATOM 628 C CA . LEU A 1 78 ? 17.750 8.917 -5.852 1.00 93.56 78 LEU A CA 1
ATOM 629 C C . LEU A 1 78 ? 16.287 8.807 -5.430 1.00 93.56 78 LEU A C 1
ATOM 631 O O . LEU A 1 78 ? 15.942 7.950 -4.620 1.00 93.56 78 LEU A O 1
ATOM 635 N N . ILE A 1 79 ? 15.418 9.637 -6.013 1.00 92.75 79 ILE A N 1
ATOM 636 C CA . ILE A 1 79 ? 13.975 9.591 -5.754 1.00 92.75 79 ILE A CA 1
ATOM 637 C C . ILE A 1 79 ? 13.433 8.223 -6.169 1.00 92.75 79 ILE A C 1
ATOM 639 O O . ILE A 1 79 ? 12.706 7.594 -5.400 1.00 92.75 79 ILE A O 1
ATOM 643 N N . ARG A 1 80 ? 13.845 7.721 -7.341 1.00 93.38 80 ARG A N 1
ATOM 644 C CA . ARG A 1 80 ? 13.454 6.390 -7.820 1.00 93.38 80 ARG A CA 1
ATOM 645 C C . ARG A 1 80 ? 13.922 5.279 -6.882 1.00 93.38 80 ARG A C 1
ATOM 647 O O . ARG A 1 80 ? 13.163 4.349 -6.630 1.00 93.38 80 ARG A O 1
ATOM 654 N N . TRP A 1 81 ? 15.145 5.356 -6.360 1.00 93.75 81 TRP A N 1
ATOM 655 C CA . TRP A 1 81 ? 15.662 4.353 -5.424 1.00 93.75 81 TRP A CA 1
ATOM 656 C C . TRP A 1 81 ? 14.907 4.354 -4.102 1.00 93.75 81 TRP A C 1
ATOM 658 O O . TRP A 1 81 ? 14.502 3.293 -3.640 1.00 93.75 81 TRP A O 1
ATOM 668 N N . ILE A 1 82 ? 14.666 5.531 -3.525 1.00 95.94 82 ILE A N 1
ATOM 669 C CA . ILE A 1 82 ? 13.951 5.659 -2.252 1.00 95.94 82 ILE A CA 1
ATOM 670 C C . ILE A 1 82 ? 12.503 5.183 -2.409 1.00 95.94 82 ILE A C 1
ATOM 672 O O . ILE A 1 82 ? 12.051 4.332 -1.642 1.00 95.94 82 ILE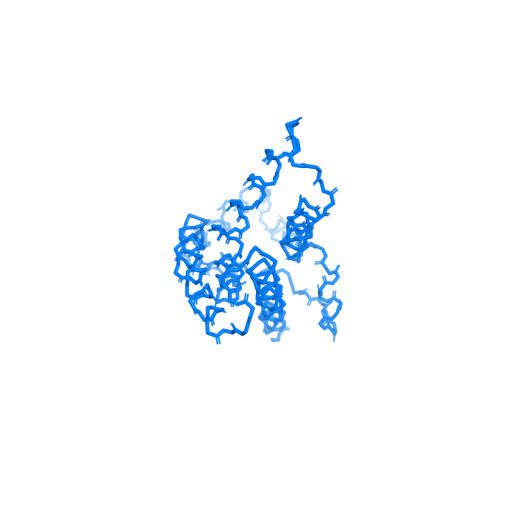 A O 1
ATOM 676 N N . LEU A 1 83 ? 11.789 5.675 -3.428 1.00 95.31 83 LEU A N 1
ATOM 677 C CA . LEU A 1 83 ? 10.409 5.265 -3.689 1.00 95.31 83 LEU A CA 1
ATOM 678 C C . LEU A 1 83 ? 10.320 3.780 -4.031 1.00 95.31 83 LEU A C 1
ATOM 680 O O . LEU A 1 83 ? 9.486 3.085 -3.463 1.00 95.31 83 LEU A O 1
ATOM 684 N N . GLY A 1 84 ? 11.203 3.278 -4.895 1.00 94.81 84 GLY A N 1
ATOM 685 C CA . GLY A 1 84 ? 11.250 1.866 -5.265 1.00 94.81 84 GLY A CA 1
ATOM 686 C C . GLY A 1 84 ? 11.524 0.952 -4.070 1.00 94.81 84 GLY A C 1
ATOM 687 O O . GLY A 1 84 ? 10.870 -0.079 -3.929 1.00 94.81 84 GLY A O 1
ATOM 688 N N . PHE A 1 85 ? 12.433 1.346 -3.177 1.00 95.75 85 PHE A N 1
ATOM 689 C CA . PHE A 1 85 ? 12.755 0.592 -1.966 1.00 95.75 85 PHE A CA 1
ATOM 690 C C . PHE A 1 85 ? 11.560 0.510 -1.014 1.00 95.75 85 PHE A C 1
ATOM 692 O O . PHE A 1 85 ? 11.173 -0.586 -0.611 1.00 95.75 85 PHE A O 1
ATOM 699 N N . VAL A 1 86 ? 10.924 1.646 -0.708 1.00 96.69 86 VAL A N 1
ATOM 700 C CA . VAL A 1 86 ? 9.712 1.681 0.129 1.00 96.69 86 VAL A CA 1
ATOM 701 C C . VAL A 1 86 ? 8.572 0.906 -0.538 1.00 96.69 86 VAL A C 1
ATOM 703 O O . VAL A 1 86 ? 7.861 0.146 0.121 1.00 96.69 86 VAL A O 1
ATOM 706 N N . PHE A 1 87 ? 8.424 1.049 -1.855 1.00 95.75 87 PHE A N 1
ATOM 707 C CA . PHE A 1 87 ? 7.396 0.362 -2.621 1.00 95.75 87 PHE A CA 1
ATOM 708 C C . PHE A 1 87 ? 7.560 -1.154 -2.572 1.00 95.75 87 PHE A C 1
ATOM 710 O O . PHE A 1 87 ? 6.579 -1.852 -2.365 1.00 95.75 87 PHE A O 1
ATOM 717 N N . VAL A 1 88 ? 8.778 -1.673 -2.700 1.00 96.00 88 VAL A N 1
ATOM 718 C CA . VAL A 1 88 ? 9.026 -3.117 -2.660 1.00 96.00 88 VAL A CA 1
ATOM 719 C C . VAL A 1 88 ? 8.988 -3.665 -1.233 1.00 96.00 88 VAL A C 1
ATOM 721 O O . VAL A 1 88 ? 8.404 -4.718 -0.997 1.00 96.00 88 VAL A O 1
ATOM 724 N N . LEU A 1 89 ? 9.580 -2.985 -0.255 1.00 96.69 89 LEU A N 1
ATOM 725 C CA . LEU A 1 89 ? 9.751 -3.573 1.076 1.00 96.69 89 LEU A CA 1
ATOM 726 C C . LEU A 1 89 ? 8.572 -3.382 2.020 1.00 96.69 89 LEU A C 1
ATOM 728 O O . LEU A 1 89 ? 8.477 -4.123 2.993 1.00 96.69 89 LEU A O 1
ATOM 732 N N . TYR A 1 90 ? 7.694 -2.415 1.763 1.00 97.00 90 TYR A N 1
ATOM 733 C CA . TYR A 1 90 ? 6.655 -2.054 2.723 1.00 97.00 90 TYR A CA 1
ATOM 734 C C . TYR A 1 90 ? 5.239 -2.141 2.155 1.00 97.00 90 TYR A C 1
ATOM 736 O O . TYR A 1 90 ? 4.383 -2.780 2.764 1.00 97.00 90 TYR A O 1
ATOM 744 N N . LEU A 1 91 ? 4.964 -1.525 0.999 1.00 96.88 91 LEU A N 1
ATOM 745 C CA . LEU A 1 91 ? 3.581 -1.331 0.532 1.00 96.88 91 LEU A CA 1
ATOM 746 C C . LEU A 1 91 ? 2.765 -2.629 0.329 1.00 96.88 91 LEU A C 1
ATOM 748 O O . LEU A 1 91 ? 1.632 -2.665 0.815 1.00 96.88 91 LEU A O 1
ATOM 752 N N . PRO A 1 92 ? 3.281 -3.690 -0.328 1.00 96.88 92 PRO A N 1
ATOM 753 C CA . PRO A 1 92 ? 2.544 -4.931 -0.565 1.00 96.88 92 PRO A CA 1
ATOM 754 C C . PRO A 1 92 ? 2.170 -5.628 0.740 1.00 96.88 92 PRO A C 1
ATOM 756 O O . PRO A 1 92 ? 1.028 -6.038 0.929 1.00 96.88 92 PRO A O 1
ATOM 759 N N . GLY A 1 93 ? 3.122 -5.734 1.667 1.00 96.88 93 GLY A N 1
ATOM 760 C CA . GLY A 1 93 ? 2.850 -6.318 2.972 1.00 96.88 93 GLY A CA 1
ATOM 761 C C . GLY A 1 93 ? 1.929 -5.440 3.814 1.00 96.88 93 GLY A C 1
ATOM 762 O O . GLY A 1 93 ? 1.022 -5.956 4.460 1.00 96.88 93 GLY A O 1
ATOM 763 N N . PHE A 1 94 ? 2.081 -4.116 3.749 1.00 96.69 94 PHE A N 1
ATOM 764 C CA . PHE A 1 94 ? 1.219 -3.169 4.453 1.00 96.69 94 PHE A CA 1
ATOM 765 C C . PHE A 1 94 ? -0.254 -3.318 4.055 1.00 96.69 94 PHE A C 1
ATOM 767 O O . PHE A 1 94 ? -1.100 -3.450 4.937 1.00 96.69 94 PHE A O 1
ATOM 774 N N . VAL A 1 95 ? -0.580 -3.379 2.756 1.00 97.00 95 VAL A N 1
ATOM 775 C CA . VAL A 1 95 ? -1.984 -3.567 2.332 1.00 97.00 95 VAL A CA 1
ATOM 776 C C . VAL A 1 95 ? -2.552 -4.906 2.759 1.00 97.00 95 VAL A C 1
ATOM 778 O O . VAL A 1 95 ? -3.745 -4.994 3.029 1.00 97.00 95 VAL A O 1
ATOM 781 N N . ILE A 1 96 ? -1.719 -5.940 2.852 1.00 97.19 96 ILE A N 1
ATOM 782 C CA . ILE A 1 96 ? -2.152 -7.257 3.317 1.00 97.19 96 ILE A CA 1
ATOM 783 C C . ILE A 1 96 ? -2.427 -7.224 4.811 1.00 97.19 96 ILE A C 1
ATOM 785 O O . ILE A 1 96 ? -3.449 -7.753 5.232 1.00 97.19 96 ILE A O 1
ATOM 789 N N . VAL A 1 97 ? -1.584 -6.567 5.609 1.00 96.25 97 VAL A N 1
ATOM 790 C CA . VAL A 1 97 ? -1.854 -6.380 7.040 1.00 96.25 97 VAL A CA 1
ATOM 791 C C . VAL A 1 97 ? -3.134 -5.573 7.241 1.00 96.25 97 VAL A C 1
ATOM 793 O O . VAL A 1 97 ? -3.989 -5.997 8.008 1.00 96.25 97 VAL A O 1
ATOM 796 N N . GLU A 1 98 ? -3.319 -4.471 6.509 1.00 94.44 98 GLU A N 1
ATOM 797 C CA . GLU A 1 98 ? -4.556 -3.678 6.558 1.00 94.44 98 GLU A CA 1
ATOM 798 C C . GLU A 1 98 ? -5.785 -4.459 6.082 1.00 94.44 98 GLU A C 1
ATOM 800 O O . GLU A 1 98 ? -6.898 -4.220 6.554 1.00 94.44 98 GLU A O 1
ATOM 805 N N . ALA A 1 99 ? -5.599 -5.390 5.143 1.00 94.88 99 ALA A N 1
ATOM 806 C CA . ALA A 1 99 ? -6.656 -6.283 4.710 1.00 94.88 99 ALA A CA 1
ATOM 807 C C . ALA A 1 99 ? -6.974 -7.297 5.801 1.00 94.88 99 ALA A C 1
ATOM 809 O O . ALA A 1 99 ? -8.147 -7.484 6.088 1.00 94.88 99 ALA A O 1
ATOM 810 N N . LEU A 1 100 ? -5.973 -7.960 6.383 1.00 94.06 100 LEU A N 1
ATOM 811 C CA . LEU A 1 100 ? -6.127 -9.034 7.366 1.00 94.06 100 LEU A CA 1
ATOM 812 C C . LEU A 1 100 ? -6.672 -8.529 8.703 1.00 94.06 100 LEU A C 1
ATOM 814 O O . LEU A 1 100 ? -7.604 -9.149 9.221 1.00 94.06 100 LEU A O 1
ATOM 818 N N . PHE A 1 101 ? -6.144 -7.397 9.170 1.00 93.06 101 PHE A N 1
ATOM 819 C CA . PHE A 1 101 ? -6.399 -6.780 10.469 1.00 93.06 101 PHE A CA 1
ATOM 820 C C . PHE A 1 101 ? -7.016 -5.377 10.303 1.00 93.06 101 PHE A C 1
ATOM 822 O O . PHE A 1 101 ? -6.320 -4.354 10.404 1.00 93.06 101 PHE A O 1
ATOM 829 N N . PRO A 1 102 ? -8.317 -5.300 9.954 1.00 86.12 102 PRO A N 1
ATOM 830 C CA . PRO A 1 102 ? -8.982 -4.040 9.642 1.00 86.12 102 PRO A CA 1
ATOM 831 C C . PRO A 1 102 ? -9.123 -3.122 10.862 1.00 86.12 102 PRO A C 1
ATOM 833 O O . PRO A 1 102 ? -9.298 -1.911 10.686 1.00 86.12 102 PRO A O 1
ATOM 836 N N . GLU A 1 103 ? -9.053 -3.656 12.084 1.00 83.62 103 GLU A N 1
ATOM 837 C CA . GLU A 1 103 ? -9.221 -2.868 13.299 1.00 83.62 103 GLU A CA 1
ATOM 838 C C . GLU A 1 103 ? -7.889 -2.330 13.832 1.00 83.62 103 GLU A C 1
ATOM 840 O O . GLU A 1 103 ? -6.835 -2.958 13.751 1.00 83.62 103 GLU A O 1
ATOM 845 N N . ARG A 1 104 ? -7.923 -1.129 14.422 1.00 74.81 104 ARG A N 1
ATOM 846 C CA . ARG A 1 104 ? -6.712 -0.503 14.978 1.00 74.81 104 ARG A CA 1
ATOM 847 C C . ARG A 1 104 ? -6.230 -1.157 16.275 1.00 74.81 104 ARG A C 1
ATOM 849 O O . ARG A 1 104 ? -5.048 -1.050 16.568 1.00 74.81 104 ARG A O 1
ATOM 856 N N . LYS A 1 105 ? -7.123 -1.801 17.039 1.00 78.44 105 LYS A N 1
ATOM 857 C CA . LYS A 1 105 ? -6.799 -2.417 18.338 1.00 78.44 105 LYS A CA 1
ATOM 858 C C . LYS A 1 105 ? -6.183 -3.821 18.211 1.00 78.44 105 LYS A C 1
ATOM 860 O O . LYS A 1 105 ? -5.660 -4.325 19.193 1.00 78.44 105 LYS A O 1
ATOM 865 N N . GLU A 1 106 ? -6.210 -4.434 17.024 1.00 82.44 106 GLU A N 1
ATOM 866 C CA . GLU A 1 106 ? -5.732 -5.813 16.807 1.00 82.44 106 GLU A CA 1
ATOM 867 C C . GLU A 1 106 ? -4.206 -5.954 16.842 1.00 82.44 106 GLU A C 1
ATOM 869 O O . GLU A 1 106 ? -3.701 -7.022 17.170 1.00 82.44 106 GLU A O 1
ATOM 874 N N . LEU A 1 107 ? -3.470 -4.899 16.480 1.00 87.56 107 LEU A N 1
ATOM 875 C CA . LEU A 1 107 ? -2.010 -4.921 16.396 1.00 87.56 107 LEU A CA 1
ATOM 876 C C . LEU A 1 107 ? -1.435 -3.610 16.914 1.00 87.56 107 LEU A C 1
ATOM 878 O O . LEU A 1 107 ? -1.871 -2.528 16.501 1.00 87.56 107 LEU A O 1
ATOM 882 N N . SER A 1 108 ? -0.393 -3.700 17.737 1.00 90.94 108 SER A N 1
ATOM 883 C CA . SER A 1 108 ? 0.421 -2.537 18.078 1.00 90.94 108 SER A CA 1
ATOM 884 C C . SER A 1 108 ? 1.118 -1.975 16.831 1.00 90.94 108 SER A C 1
ATOM 886 O O . SER A 1 108 ? 1.310 -2.657 15.819 1.00 90.94 108 SER A O 1
ATOM 888 N N . GLY A 1 109 ? 1.530 -0.705 16.890 1.00 89.38 109 GLY A N 1
ATOM 889 C CA . GLY A 1 109 ? 2.199 -0.052 15.760 1.00 89.38 109 GLY A CA 1
ATOM 890 C C . GLY A 1 109 ? 3.470 -0.781 15.309 1.00 89.38 109 GLY A C 1
ATOM 891 O O . GLY A 1 109 ? 3.707 -0.916 14.111 1.00 89.38 109 GLY A O 1
ATOM 892 N N . ILE A 1 110 ? 4.254 -1.307 16.256 1.00 94.19 110 ILE A N 1
ATOM 893 C CA . ILE A 1 110 ? 5.498 -2.034 15.963 1.00 94.19 110 ILE A CA 1
ATOM 894 C C . ILE A 1 110 ? 5.196 -3.398 15.333 1.00 94.19 110 ILE A C 1
ATOM 896 O O . ILE A 1 110 ? 5.833 -3.756 14.345 1.00 94.19 110 ILE A O 1
ATOM 900 N N . GLU A 1 111 ? 4.202 -4.132 15.839 1.00 95.50 111 GLU A N 1
ATOM 901 C CA . GLU A 1 111 ? 3.781 -5.411 15.249 1.00 95.50 111 GLU A CA 1
ATOM 902 C C . GLU A 1 111 ? 3.265 -5.224 13.822 1.00 95.50 111 GLU A C 1
ATOM 904 O O . GLU A 1 111 ? 3.644 -5.976 12.926 1.00 95.50 111 GLU A O 1
ATOM 909 N N . ARG A 1 112 ? 2.464 -4.177 13.580 1.00 94.94 112 ARG A N 1
ATOM 910 C CA . ARG A 1 112 ? 1.962 -3.837 12.241 1.00 94.94 112 ARG A CA 1
ATOM 911 C C . ARG A 1 112 ? 3.111 -3.572 11.266 1.00 94.94 112 ARG A C 1
ATOM 913 O O . ARG A 1 112 ? 3.090 -4.087 10.148 1.00 94.94 112 ARG A O 1
ATOM 920 N N . LEU A 1 113 ? 4.127 -2.820 11.696 1.00 95.50 113 LEU A N 1
ATOM 921 C CA . LEU A 1 113 ? 5.326 -2.571 10.893 1.00 95.50 113 LEU A CA 1
ATOM 922 C C . LEU A 1 113 ? 6.114 -3.863 10.640 1.00 95.50 113 LEU A C 1
ATOM 924 O O . LEU A 1 113 ? 6.418 -4.169 9.488 1.00 95.50 113 LEU A O 1
ATOM 928 N N . ALA A 1 114 ? 6.392 -4.655 11.675 1.00 96.81 114 ALA A N 1
ATOM 929 C CA . ALA A 1 114 ? 7.137 -5.904 11.539 1.00 96.81 114 ALA A CA 1
ATOM 930 C C . ALA A 1 114 ? 6.438 -6.894 10.591 1.00 96.81 114 ALA A C 1
ATOM 932 O O . ALA A 1 114 ? 7.073 -7.439 9.686 1.00 96.81 114 ALA A O 1
ATOM 933 N N . LEU A 1 115 ? 5.119 -7.067 10.739 1.00 96.94 115 LEU A N 1
ATOM 934 C CA . LEU A 1 115 ? 4.314 -7.924 9.869 1.00 96.94 115 LEU A CA 1
ATOM 935 C C . LEU A 1 115 ? 4.279 -7.409 8.432 1.00 96.94 115 LEU A C 1
ATOM 937 O O . LEU A 1 115 ? 4.388 -8.208 7.506 1.00 96.94 115 LEU A O 1
ATOM 941 N N . SER A 1 116 ? 4.169 -6.094 8.229 1.00 97.00 116 SER A N 1
ATOM 942 C CA . SER A 1 116 ? 4.169 -5.520 6.881 1.00 97.00 116 SER A CA 1
ATOM 943 C C . SER A 1 116 ? 5.495 -5.763 6.153 1.00 97.00 116 SER A C 1
ATOM 945 O O . SER A 1 116 ? 5.488 -6.209 5.008 1.00 97.00 116 SER A O 1
ATOM 947 N N . LEU A 1 117 ? 6.632 -5.575 6.828 1.00 97.81 117 LEU A N 1
ATOM 948 C CA . LEU A 1 117 ? 7.948 -5.848 6.249 1.00 97.81 117 LEU A CA 1
ATOM 949 C C . LEU A 1 117 ? 8.121 -7.346 5.966 1.00 97.81 117 LEU A C 1
ATOM 951 O O . LEU A 1 117 ? 8.523 -7.724 4.865 1.00 97.81 117 LEU A O 1
ATOM 955 N N . GLY A 1 118 ? 7.757 -8.207 6.922 1.00 97.75 118 GLY A N 1
ATOM 956 C CA . GLY A 1 118 ? 7.841 -9.662 6.769 1.00 97.75 118 GLY A CA 1
ATOM 957 C C . GLY A 1 118 ? 6.980 -10.193 5.619 1.00 97.75 118 GLY A C 1
ATOM 958 O O . GLY A 1 118 ? 7.457 -10.976 4.797 1.00 97.75 118 GLY A O 1
ATOM 959 N N . LEU A 1 119 ? 5.735 -9.721 5.503 1.00 97.19 119 LEU A N 1
ATOM 960 C CA . LEU A 1 119 ? 4.834 -10.100 4.412 1.00 97.19 119 LEU A CA 1
ATOM 961 C C . LEU A 1 119 ? 5.330 -9.607 3.056 1.00 97.19 119 LEU A C 1
ATOM 963 O O . LEU A 1 119 ? 5.217 -10.341 2.077 1.00 97.19 119 LEU A O 1
ATOM 967 N N . SER A 1 120 ? 5.910 -8.407 2.980 1.00 97.62 120 SER A N 1
ATOM 968 C CA . SER A 1 120 ? 6.478 -7.916 1.722 1.00 97.62 120 SER A CA 1
ATOM 969 C C . SER A 1 120 ? 7.677 -8.756 1.281 1.00 97.62 120 SER A C 1
ATOM 971 O O . SER A 1 120 ? 7.751 -9.167 0.123 1.00 97.62 120 SER A O 1
ATOM 973 N N . LEU A 1 121 ? 8.575 -9.086 2.216 1.00 96.81 121 LEU A N 1
ATOM 974 C CA . LEU A 1 121 ? 9.726 -9.957 1.957 1.00 96.81 121 LEU A CA 1
ATOM 975 C C . LEU A 1 121 ? 9.316 -11.369 1.523 1.00 96.81 121 LEU A C 1
ATOM 977 O O . LEU A 1 121 ? 10.033 -11.990 0.744 1.00 96.81 121 LEU A O 1
ATOM 981 N N . ALA A 1 122 ? 8.167 -11.868 1.981 1.00 96.62 122 ALA A N 1
ATOM 982 C CA . ALA A 1 122 ? 7.628 -13.148 1.534 1.00 96.62 122 ALA A CA 1
ATOM 983 C C . ALA A 1 122 ? 6.974 -13.055 0.143 1.00 96.62 122 ALA A C 1
ATOM 985 O O . ALA A 1 122 ? 7.222 -13.888 -0.730 1.00 96.62 122 ALA A O 1
ATOM 986 N N . ILE A 1 123 ? 6.131 -12.043 -0.078 1.00 95.81 123 ILE A N 1
ATOM 987 C CA . ILE A 1 123 ? 5.250 -11.983 -1.250 1.00 95.81 123 ILE A CA 1
ATOM 988 C C . ILE A 1 123 ? 5.937 -11.417 -2.481 1.00 95.81 123 ILE A C 1
ATOM 990 O O . ILE A 1 123 ? 5.668 -11.893 -3.581 1.00 95.81 123 ILE A O 1
ATOM 994 N N . VAL A 1 124 ? 6.833 -10.441 -2.344 1.00 95.69 124 VAL A N 1
ATOM 995 C CA . VAL A 1 124 ? 7.474 -9.831 -3.517 1.00 95.69 124 VAL A CA 1
ATOM 996 C C . VAL A 1 124 ? 8.314 -10.843 -4.305 1.00 95.69 124 VAL A C 1
ATOM 998 O O . VAL A 1 124 ? 8.113 -10.931 -5.520 1.00 95.69 124 VAL A O 1
ATOM 1001 N N . PRO A 1 125 ? 9.200 -11.652 -3.684 1.00 93.88 125 PRO A N 1
ATOM 1002 C CA . PRO A 1 125 ? 9.931 -12.684 -4.415 1.00 93.88 125 PRO A CA 1
ATOM 1003 C C . PRO A 1 125 ? 8.997 -13.738 -5.005 1.00 93.88 125 PRO A C 1
ATOM 1005 O O . PRO A 1 125 ? 9.197 -14.155 -6.142 1.00 93.88 125 PRO A O 1
ATOM 1008 N N . LEU A 1 126 ? 7.945 -14.129 -4.278 1.00 94.50 126 LEU A N 1
ATOM 1009 C CA . LEU A 1 126 ? 6.958 -15.089 -4.768 1.00 94.50 126 LEU A CA 1
ATOM 1010 C C . LEU A 1 126 ? 6.235 -14.570 -6.020 1.00 94.50 126 LEU A C 1
ATOM 1012 O O . LEU A 1 126 ? 6.106 -15.302 -6.998 1.00 94.50 126 LEU A O 1
ATOM 1016 N N . LEU A 1 127 ? 5.827 -13.298 -6.030 1.00 93.00 127 LEU A N 1
ATOM 1017 C CA . LEU A 1 127 ? 5.252 -12.651 -7.211 1.00 93.00 127 LEU A CA 1
ATOM 1018 C C . LEU A 1 127 ? 6.258 -12.590 -8.362 1.00 93.00 127 LEU A C 1
ATOM 1020 O O . LEU A 1 127 ? 5.882 -12.848 -9.501 1.00 93.00 127 LEU A O 1
ATOM 1024 N N . GLY A 1 128 ? 7.532 -12.309 -8.078 1.00 91.88 128 GLY A N 1
ATOM 1025 C CA . GLY A 1 128 ? 8.604 -12.369 -9.074 1.00 91.88 128 GLY A CA 1
ATOM 1026 C C . GLY A 1 128 ? 8.769 -13.764 -9.686 1.00 91.88 128 GLY A C 1
ATOM 1027 O O . GLY A 1 128 ? 8.899 -13.890 -10.903 1.00 91.88 128 GLY A O 1
ATOM 1028 N N . LEU A 1 129 ? 8.693 -14.818 -8.868 1.00 92.00 129 LEU A N 1
ATOM 1029 C CA . LEU A 1 129 ? 8.740 -16.208 -9.328 1.00 92.00 129 LEU A CA 1
ATOM 1030 C C . LEU A 1 129 ? 7.529 -16.564 -10.190 1.00 92.00 129 LEU A C 1
ATOM 1032 O O . LEU A 1 129 ? 7.701 -17.142 -11.258 1.00 92.00 129 LEU A O 1
ATOM 1036 N N . VAL A 1 130 ? 6.317 -16.192 -9.770 1.00 91.00 130 VAL A N 1
ATOM 1037 C CA . VAL A 1 130 ? 5.097 -16.396 -10.569 1.00 91.00 130 VAL A CA 1
ATOM 1038 C C . VAL A 1 130 ? 5.209 -15.665 -11.906 1.00 91.00 130 VAL A C 1
ATOM 1040 O O . VAL A 1 130 ? 4.912 -16.231 -12.955 1.00 91.00 130 VAL A O 1
ATOM 1043 N N . LEU A 1 131 ? 5.706 -14.429 -11.883 1.00 91.44 131 LEU A N 1
ATOM 1044 C CA . LEU A 1 131 ? 5.897 -13.615 -13.076 1.00 91.44 131 LEU A CA 1
ATOM 1045 C C . LEU A 1 131 ? 6.939 -14.209 -14.034 1.00 91.44 131 LEU A C 1
ATOM 1047 O O . LEU A 1 131 ? 6.805 -14.052 -15.247 1.00 91.44 131 LEU A O 1
ATOM 1051 N N . ASN A 1 132 ? 7.932 -14.941 -13.526 1.00 92.19 132 ASN A N 1
ATOM 1052 C CA . ASN A 1 132 ? 8.907 -15.652 -14.354 1.00 92.19 132 ASN A CA 1
ATOM 1053 C C . ASN A 1 132 ? 8.267 -16.710 -15.266 1.00 92.19 132 ASN A C 1
ATOM 1055 O O . ASN A 1 132 ? 8.774 -16.961 -16.354 1.00 92.19 132 ASN A O 1
ATOM 1059 N N . TYR A 1 133 ? 7.144 -17.300 -14.850 1.00 89.25 133 TYR A N 1
ATOM 1060 C CA . TYR A 1 133 ? 6.381 -18.246 -15.671 1.00 89.25 133 TYR A CA 1
ATOM 1061 C C . TYR A 1 133 ? 5.458 -17.559 -16.685 1.00 89.25 133 TYR A C 1
ATOM 1063 O O . TYR A 1 133 ? 4.812 -18.232 -17.488 1.00 89.25 133 TYR A O 1
ATOM 1071 N N . THR A 1 134 ? 5.381 -16.226 -16.674 1.00 88.56 134 THR A N 1
ATOM 1072 C CA . THR A 1 134 ? 4.620 -15.470 -17.671 1.00 88.56 134 THR A CA 1
ATOM 1073 C C . THR A 1 134 ? 5.490 -15.135 -18.888 1.00 88.56 134 THR A C 1
ATOM 1075 O O . THR A 1 134 ? 6.708 -15.001 -18.750 1.00 88.56 134 THR A O 1
ATOM 1078 N N . PRO A 1 135 ? 4.894 -14.904 -20.075 1.00 86.00 135 PRO A N 1
ATOM 1079 C CA . PRO A 1 135 ? 5.639 -14.553 -21.291 1.00 86.00 135 PRO A CA 1
ATOM 1080 C C . PRO A 1 135 ? 6.526 -13.302 -21.162 1.00 86.00 135 PRO A C 1
ATOM 1082 O O . PRO A 1 135 ? 7.442 -13.101 -21.955 1.00 86.00 135 PRO A O 1
ATOM 1085 N N . TRP A 1 136 ? 6.249 -12.445 -20.177 1.00 85.12 136 TRP A N 1
ATOM 1086 C CA . TRP A 1 136 ? 6.975 -11.200 -19.945 1.00 85.12 136 TRP A CA 1
ATOM 1087 C C . TRP A 1 136 ? 8.264 -11.370 -19.121 1.00 85.12 136 TRP A C 1
ATOM 1089 O O . TRP A 1 136 ? 9.172 -10.540 -19.244 1.00 85.12 136 TRP A O 1
ATOM 1099 N N . GLY A 1 137 ? 8.360 -12.436 -18.316 1.00 84.38 137 GLY A N 1
ATOM 1100 C CA . GLY A 1 137 ? 9.500 -12.737 -17.446 1.00 84.38 137 GLY A CA 1
ATOM 1101 C C . GLY A 1 137 ? 9.782 -11.690 -16.354 1.00 84.38 137 GLY A C 1
ATOM 1102 O O . GLY A 1 137 ? 9.009 -10.758 -16.119 1.00 84.38 137 GLY A O 1
ATOM 1103 N N . ILE A 1 138 ? 10.934 -11.824 -15.686 1.00 86.94 138 ILE A N 1
ATOM 1104 C CA . ILE A 1 138 ? 11.389 -10.901 -14.629 1.00 86.94 138 ILE A CA 1
ATOM 1105 C C . ILE A 1 138 ? 12.062 -9.672 -15.262 1.00 86.94 138 ILE A C 1
ATOM 1107 O O . ILE A 1 138 ? 13.286 -9.552 -15.314 1.00 86.94 138 ILE A O 1
ATOM 1111 N N . ARG A 1 139 ? 11.250 -8.747 -15.777 1.00 90.31 139 ARG A N 1
ATOM 1112 C CA . ARG A 1 139 ? 11.693 -7.425 -16.259 1.00 90.31 139 ARG A CA 1
ATOM 1113 C C . ARG A 1 139 ? 11.112 -6.321 -15.376 1.00 90.31 139 ARG A C 1
ATOM 1115 O O . ARG A 1 139 ? 10.084 -6.526 -14.736 1.00 90.31 139 ARG A O 1
ATOM 1122 N N . LEU A 1 140 ? 11.722 -5.133 -15.393 1.00 88.88 140 LEU A N 1
ATOM 1123 C CA . LEU A 1 140 ? 11.280 -3.993 -14.576 1.00 88.88 140 LEU A CA 1
ATOM 1124 C C . LEU A 1 140 ? 9.790 -3.676 -14.785 1.00 88.88 140 LEU A C 1
ATOM 1126 O O . LEU A 1 140 ? 9.020 -3.708 -13.835 1.00 88.88 140 LEU A O 1
ATOM 1130 N N . THR A 1 141 ? 9.367 -3.446 -16.030 1.00 91.88 141 THR A N 1
ATOM 1131 C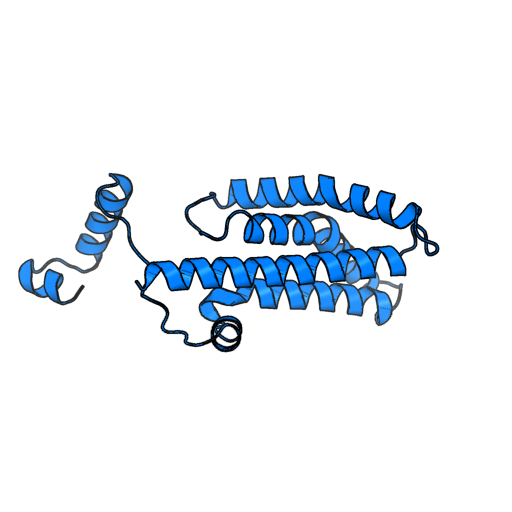 CA . THR A 1 141 ? 7.981 -3.066 -16.347 1.00 91.88 141 THR A CA 1
ATOM 1132 C C . THR A 1 141 ? 6.941 -4.103 -15.886 1.00 91.88 141 THR A C 1
ATOM 1134 O O . THR A 1 141 ? 6.036 -3.720 -15.142 1.00 91.88 141 THR A O 1
ATOM 1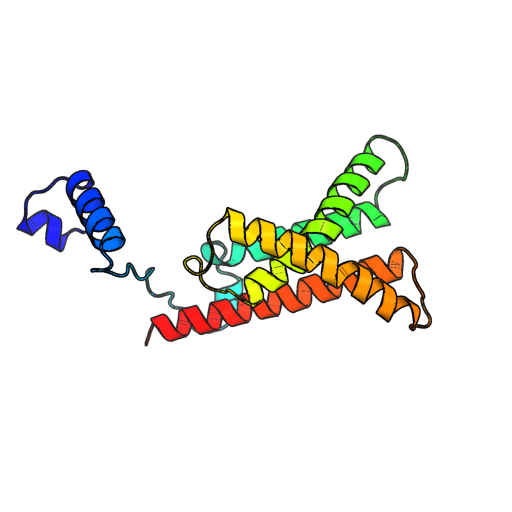137 N N . PRO A 1 142 ? 7.055 -5.403 -16.226 1.00 92.19 142 PRO A N 1
ATOM 1138 C CA . PRO A 1 142 ? 6.152 -6.441 -15.724 1.00 92.19 142 PRO A CA 1
ATOM 1139 C C . PRO A 1 142 ? 6.129 -6.561 -14.196 1.00 92.19 142 PRO A C 1
ATOM 1141 O O . PRO A 1 142 ? 5.049 -6.689 -13.618 1.00 92.19 142 PRO A O 1
ATOM 1144 N N . VAL A 1 143 ? 7.292 -6.485 -13.532 1.00 93.06 143 VAL A N 1
ATOM 1145 C CA . VAL A 1 143 ? 7.388 -6.573 -12.064 1.00 93.06 143 VAL A CA 1
ATOM 1146 C C . VAL A 1 143 ? 6.673 -5.392 -11.422 1.00 93.06 143 VAL A C 1
ATOM 1148 O O . VAL A 1 143 ? 5.813 -5.584 -10.564 1.00 93.06 143 VAL A O 1
ATOM 1151 N N . THR A 1 144 ? 6.981 -4.173 -11.867 1.00 93.62 144 THR A N 1
ATOM 1152 C CA . THR A 1 144 ? 6.373 -2.955 -11.332 1.00 93.62 144 THR A CA 1
ATOM 1153 C C . THR A 1 144 ? 4.863 -2.955 -11.552 1.00 93.62 144 THR A C 1
ATOM 1155 O O . THR A 1 144 ? 4.129 -2.730 -10.597 1.00 93.62 144 THR A O 1
ATOM 1158 N N . ILE A 1 145 ? 4.378 -3.273 -12.759 1.00 94.50 145 ILE A N 1
ATOM 1159 C CA . ILE A 1 145 ? 2.935 -3.309 -13.053 1.00 94.50 145 ILE A CA 1
ATOM 1160 C C . ILE A 1 145 ? 2.225 -4.348 -12.180 1.00 94.50 145 ILE A C 1
ATOM 1162 O O . ILE A 1 145 ? 1.214 -4.031 -11.554 1.00 94.50 145 ILE A O 1
ATOM 1166 N N . THR A 1 146 ? 2.762 -5.567 -12.101 1.00 94.25 146 THR A N 1
ATOM 1167 C CA . THR A 1 146 ? 2.163 -6.654 -11.310 1.00 94.25 146 THR A CA 1
ATOM 1168 C C . THR A 1 146 ? 2.090 -6.279 -9.836 1.00 94.25 146 THR A C 1
ATOM 1170 O O . THR A 1 146 ? 1.043 -6.442 -9.203 1.00 94.25 146 THR A O 1
ATOM 1173 N N . LEU A 1 147 ? 3.175 -5.725 -9.291 1.00 95.06 147 LEU A N 1
ATOM 1174 C CA . LEU A 1 147 ? 3.231 -5.333 -7.890 1.00 95.06 147 LEU A CA 1
ATOM 1175 C C . LEU A 1 147 ? 2.304 -4.146 -7.598 1.00 95.06 147 LEU A C 1
ATOM 1177 O O . LEU A 1 147 ? 1.610 -4.154 -6.582 1.00 95.06 147 LEU A O 1
ATOM 1181 N N . SER A 1 148 ? 2.219 -3.163 -8.503 1.00 96.50 148 SER A N 1
ATOM 1182 C CA . SER A 1 148 ? 1.315 -2.015 -8.367 1.00 96.50 148 SER A CA 1
ATOM 1183 C C . SER A 1 148 ? -0.147 -2.449 -8.395 1.00 96.50 148 SER A C 1
ATOM 1185 O O . SER A 1 148 ? -0.908 -2.063 -7.510 1.00 96.50 148 SER A O 1
ATOM 1187 N N . LEU A 1 149 ? -0.536 -3.287 -9.361 1.00 96.44 149 LEU A N 1
ATOM 1188 C CA . LEU A 1 149 ? -1.902 -3.804 -9.460 1.00 96.44 149 LEU A CA 1
ATOM 1189 C C . LEU A 1 149 ? -2.272 -4.627 -8.229 1.00 96.44 149 LEU A C 1
ATOM 1191 O O . LEU A 1 149 ? -3.311 -4.380 -7.623 1.00 96.44 149 LEU A O 1
ATOM 1195 N N . THR A 1 150 ? -1.400 -5.548 -7.816 1.00 96.38 150 THR A N 1
ATOM 1196 C CA . THR A 1 150 ? -1.624 -6.381 -6.626 1.00 96.38 150 THR A CA 1
ATOM 1197 C C . THR A 1 150 ? -1.808 -5.516 -5.381 1.00 96.38 150 THR A C 1
ATOM 1199 O O . THR A 1 150 ? -2.769 -5.695 -4.636 1.00 96.38 150 THR A O 1
ATOM 1202 N N . THR A 1 151 ? -0.939 -4.519 -5.191 1.00 96.94 151 THR A N 1
ATOM 1203 C CA . THR A 1 151 ? -1.000 -3.613 -4.038 1.00 96.94 151 THR A CA 1
ATOM 1204 C C . THR A 1 151 ? -2.298 -2.801 -4.023 1.00 96.94 151 THR A C 1
ATOM 1206 O O . THR A 1 151 ? -2.953 -2.706 -2.987 1.00 96.94 151 THR A O 1
ATOM 1209 N N . LEU A 1 152 ? -2.718 -2.249 -5.166 1.00 97.50 152 LEU A N 1
ATOM 1210 C CA . LEU A 1 152 ? -3.952 -1.461 -5.261 1.00 97.50 152 LEU A CA 1
ATOM 1211 C C . LEU A 1 152 ? -5.210 -2.321 -5.077 1.00 97.50 152 LEU A C 1
ATOM 1213 O O . LEU A 1 152 ? -6.126 -1.907 -4.368 1.00 97.50 152 LEU A O 1
ATOM 1217 N N . ILE A 1 153 ? -5.250 -3.521 -5.665 1.00 97.38 153 ILE A N 1
ATOM 1218 C CA . ILE A 1 153 ? -6.378 -4.453 -5.522 1.00 97.38 153 ILE A CA 1
ATOM 1219 C C . ILE A 1 153 ? -6.540 -4.861 -4.058 1.00 97.38 153 ILE A C 1
ATOM 1221 O O . ILE A 1 153 ? -7.639 -4.762 -3.513 1.00 97.38 153 ILE A O 1
ATOM 1225 N N . ILE A 1 154 ? -5.456 -5.267 -3.392 1.00 97.12 154 ILE A N 1
ATOM 1226 C CA . ILE A 1 154 ? -5.512 -5.643 -1.975 1.00 97.12 154 ILE A CA 1
ATOM 1227 C C . ILE A 1 154 ? -5.861 -4.425 -1.110 1.00 97.12 154 ILE A C 1
ATOM 1229 O O . ILE A 1 154 ? -6.662 -4.548 -0.187 1.00 97.12 154 ILE A O 1
ATOM 1233 N N . GLY A 1 155 ? -5.346 -3.236 -1.440 1.00 96.06 155 GLY A N 1
ATOM 1234 C CA . GLY A 1 155 ? -5.725 -1.988 -0.776 1.00 96.06 155 GLY A CA 1
ATOM 1235 C C . GLY A 1 155 ? -7.232 -1.708 -0.848 1.00 96.06 155 GLY A C 1
ATOM 1236 O O . GLY A 1 155 ? -7.834 -1.356 0.164 1.00 96.06 155 GLY A O 1
ATOM 1237 N N . LEU A 1 156 ? -7.863 -1.939 -2.004 1.00 95.44 156 LEU A N 1
ATOM 1238 C CA . LEU A 1 156 ? -9.319 -1.826 -2.168 1.00 95.44 156 LEU A CA 1
ATOM 1239 C C . LEU A 1 156 ? -10.085 -2.894 -1.370 1.00 95.44 156 LEU A C 1
ATOM 1241 O O . LEU A 1 156 ? -11.144 -2.623 -0.802 1.00 95.44 156 LEU A O 1
ATOM 1245 N N . VAL A 1 157 ? -9.557 -4.118 -1.300 1.00 95.38 157 VAL A N 1
ATOM 1246 C CA . VAL A 1 157 ? -10.132 -5.174 -0.452 1.00 95.38 157 VAL A CA 1
ATOM 1247 C C . VAL A 1 157 ? -10.053 -4.776 1.025 1.00 95.38 157 VAL A C 1
ATOM 1249 O O . VAL A 1 157 ? -11.023 -4.961 1.761 1.00 95.38 157 VAL A O 1
ATOM 1252 N N . ALA A 1 158 ? -8.944 -4.176 1.457 1.00 94.50 158 ALA A N 1
ATOM 1253 C CA . ALA A 1 158 ? -8.763 -3.682 2.816 1.00 94.50 158 ALA A CA 1
ATOM 1254 C C . ALA A 1 158 ? -9.747 -2.552 3.161 1.00 94.50 158 ALA A C 1
ATOM 1256 O O . ALA A 1 158 ? -10.414 -2.623 4.196 1.00 94.50 158 ALA A O 1
ATOM 1257 N N . THR A 1 159 ? -9.932 -1.553 2.286 1.00 93.38 159 THR A N 1
ATOM 1258 C CA . THR A 1 159 ? -10.948 -0.502 2.497 1.00 93.38 159 THR A CA 1
ATOM 1259 C C . THR A 1 159 ? -12.356 -1.085 2.566 1.00 93.38 159 THR A C 1
ATOM 1261 O O . THR A 1 159 ? -13.159 -0.669 3.401 1.00 93.38 159 THR A O 1
ATOM 1264 N N . TYR A 1 160 ? -12.662 -2.086 1.739 1.00 91.56 160 TYR A N 1
ATOM 1265 C CA . TYR A 1 160 ? -13.956 -2.763 1.766 1.00 91.56 160 TYR A CA 1
ATOM 1266 C C . TYR A 1 160 ? -14.177 -3.583 3.048 1.00 91.56 160 TYR A C 1
ATOM 1268 O O . TYR A 1 160 ? -15.274 -3.565 3.612 1.00 91.56 160 TYR A O 1
ATOM 1276 N N . ARG A 1 161 ? -13.142 -4.260 3.564 1.00 91.19 161 ARG A N 1
ATOM 1277 C CA . ARG A 1 161 ? -13.215 -4.951 4.861 1.00 91.19 161 ARG A CA 1
ATOM 1278 C C . ARG A 1 161 ? -13.443 -3.972 6.009 1.00 91.19 161 ARG A C 1
ATOM 1280 O O . ARG A 1 161 ? -14.332 -4.211 6.823 1.00 91.19 161 ARG A O 1
ATOM 1287 N N . LYS A 1 162 ? -12.720 -2.849 6.036 1.00 89.50 162 LYS A N 1
ATOM 1288 C CA . LYS A 1 162 ? -12.922 -1.789 7.037 1.00 89.50 162 LYS A CA 1
ATOM 1289 C C . LYS A 1 162 ? -14.320 -1.179 6.970 1.00 89.50 162 LYS A C 1
ATOM 1291 O O . LYS A 1 162 ? -14.931 -0.963 8.011 1.00 89.50 162 LYS A O 1
ATOM 1296 N N . TYR A 1 163 ? -14.861 -0.985 5.767 1.00 88.19 163 TYR A N 1
ATOM 1297 C CA . TYR A 1 163 ? -16.245 -0.549 5.573 1.00 88.19 163 TYR A CA 1
ATOM 1298 C C . TYR A 1 163 ? -17.254 -1.522 6.202 1.00 88.19 163 TYR A C 1
ATOM 1300 O O . TYR A 1 163 ? -18.143 -1.092 6.934 1.00 88.19 163 TYR A O 1
ATOM 1308 N N . LYS A 1 164 ? -17.101 -2.835 5.973 1.00 87.00 164 LYS A N 1
ATOM 1309 C CA . LYS A 1 164 ? -17.982 -3.851 6.576 1.00 87.00 164 LYS A CA 1
ATOM 1310 C C . LYS A 1 164 ? -17.922 -3.845 8.100 1.00 87.00 164 LYS A C 1
ATOM 1312 O O . LYS A 1 164 ? -18.963 -3.916 8.744 1.00 87.00 164 LYS A O 1
ATOM 1317 N N . VAL A 1 165 ? -16.721 -3.746 8.664 1.00 85.44 165 VAL A N 1
ATOM 1318 C CA . VAL A 1 165 ? -16.534 -3.668 10.120 1.00 85.44 165 VAL A CA 1
ATOM 1319 C C . VAL A 1 165 ? -17.168 -2.395 10.683 1.00 85.44 165 VAL A C 1
ATOM 1321 O O . VAL A 1 165 ? -17.877 -2.457 11.683 1.00 85.44 165 VAL A O 1
ATOM 1324 N N . ALA A 1 166 ? -16.992 -1.254 10.012 1.00 81.12 166 ALA A N 1
ATOM 1325 C CA . ALA A 1 166 ? -17.614 0.004 10.414 1.00 81.12 166 ALA A CA 1
ATOM 1326 C C . ALA A 1 166 ? -19.150 -0.069 10.400 1.00 81.12 166 ALA A C 1
ATOM 1328 O O . ALA A 1 166 ? -19.780 0.430 11.327 1.00 81.12 166 ALA A O 1
ATOM 1329 N N . LEU A 1 167 ? -19.746 -0.724 9.397 1.00 80.12 167 LEU A N 1
ATOM 1330 C CA . LEU A 1 167 ? -21.197 -0.905 9.305 1.00 80.12 167 LEU A CA 1
ATOM 1331 C C . LEU A 1 167 ? -21.738 -1.824 10.413 1.00 80.12 167 LEU A C 1
ATOM 1333 O O . LEU A 1 167 ? -22.764 -1.511 11.011 1.00 80.12 167 LEU A O 1
ATOM 1337 N N . MET A 1 168 ? -21.037 -2.917 10.737 1.00 77.19 168 MET A N 1
ATOM 1338 C CA . MET A 1 168 ? -21.454 -3.833 11.813 1.00 77.19 168 MET A CA 1
ATOM 1339 C C . MET A 1 168 ? -21.475 -3.164 13.189 1.00 77.19 168 MET A C 1
ATOM 1341 O O . MET A 1 168 ? -22.275 -3.549 14.026 1.00 77.19 168 MET A O 1
ATOM 1345 N N . ARG A 1 169 ? -20.652 -2.134 13.419 1.00 68.69 169 ARG A N 1
ATOM 1346 C CA . ARG A 1 169 ? -20.654 -1.365 14.676 1.00 68.69 169 ARG A CA 1
ATOM 1347 C C . ARG A 1 169 ? -21.860 -0.434 14.839 1.00 68.69 169 ARG A C 1
ATOM 1349 O O . ARG A 1 169 ? -22.050 0.113 15.919 1.00 68.69 169 ARG A O 1
ATOM 1356 N N . THR A 1 170 ? -22.618 -0.188 13.769 1.00 60.69 170 THR A N 1
ATOM 1357 C CA . THR A 1 170 ? -23.782 0.717 13.796 1.00 60.69 170 THR A CA 1
ATOM 1358 C C . THR A 1 170 ? -25.120 0.020 14.050 1.00 60.69 170 THR A C 1
ATOM 1360 O O . THR A 1 170 ? -26.115 0.718 14.238 1.00 60.69 170 THR A O 1
ATOM 1363 N N . VAL A 1 171 ? -25.140 -1.317 14.058 1.00 54.69 171 VAL A N 1
ATOM 1364 C CA . VAL A 1 171 ? -26.318 -2.166 14.322 1.00 54.69 171 VAL A CA 1
ATOM 1365 C C . VAL A 1 171 ? -26.257 -2.683 15.751 1.00 54.69 171 VAL A C 1
ATOM 1367 O O . VAL A 1 171 ? -27.308 -2.631 16.424 1.00 54.69 171 VAL A O 1
#